Protein AF-A0A1I0HQZ5-F1 (afdb_monomer_lite)

Structure (mmCIF, N/CA/C/O backbone):
data_AF-A0A1I0HQZ5-F1
#
_entry.id   AF-A0A1I0HQZ5-F1
#
loop_
_atom_site.group_PDB
_atom_site.id
_atom_site.type_symbol
_atom_site.label_atom_id
_atom_site.label_alt_id
_atom_site.label_comp_id
_atom_site.label_asym_id
_atom_site.label_entity_id
_atom_site.label_seq_id
_atom_site.pdbx_PDB_ins_code
_atom_site.Cartn_x
_atom_site.Cartn_y
_atom_site.Cartn_z
_atom_site.occupancy
_atom_site.B_iso_or_equiv
_atom_site.auth_seq_id
_atom_site.auth_comp_id
_atom_site.auth_asym_id
_atom_site.auth_atom_id
_atom_site.pdbx_PDB_model_num
ATOM 1 N N . MET A 1 1 ? 6.829 -4.123 29.561 1.00 48.47 1 MET A N 1
ATOM 2 C CA . MET A 1 1 ? 6.279 -2.912 28.920 1.00 48.47 1 MET A CA 1
ATOM 3 C C . MET A 1 1 ? 6.295 -3.176 27.435 1.00 48.47 1 MET A C 1
ATOM 5 O O . MET A 1 1 ? 7.374 -3.398 26.905 1.00 48.47 1 MET A O 1
ATOM 9 N N . THR A 1 2 ? 5.126 -3.253 26.810 1.00 68.25 2 THR A N 1
ATOM 10 C CA . THR A 1 2 ? 5.011 -3.362 25.352 1.00 68.25 2 THR A CA 1
ATOM 11 C C . THR A 1 2 ? 5.464 -2.028 24.756 1.00 68.25 2 THR A C 1
ATOM 13 O O . THR A 1 2 ? 5.006 -0.980 25.211 1.00 68.25 2 THR A O 1
ATOM 16 N N . GLN A 1 3 ? 6.426 -2.053 23.832 1.00 83.94 3 GLN A N 1
ATOM 17 C CA . GLN A 1 3 ? 6.878 -0.864 23.100 1.00 83.94 3 GLN A CA 1
ATOM 18 C C . GLN A 1 3 ? 5.675 -0.235 22.383 1.00 83.94 3 GLN A C 1
ATOM 20 O O . GLN A 1 3 ? 4.837 -0.965 21.850 1.00 83.94 3 GLN A O 1
ATOM 25 N N . LYS A 1 4 ? 5.560 1.099 22.376 1.00 90.94 4 LYS A N 1
ATOM 26 C CA . LYS A 1 4 ? 4.514 1.764 21.590 1.00 90.94 4 LYS A CA 1
ATOM 27 C C . LYS A 1 4 ? 4.828 1.639 20.103 1.00 90.94 4 LYS A C 1
ATOM 29 O O . LYS A 1 4 ? 5.992 1.699 19.712 1.00 90.94 4 LYS A O 1
ATOM 34 N N . PHE A 1 5 ? 3.788 1.546 19.280 1.00 91.81 5 PHE A N 1
ATOM 35 C CA . PHE A 1 5 ? 3.945 1.470 17.828 1.00 91.81 5 PHE A CA 1
ATOM 36 C C . PHE A 1 5 ? 4.746 2.655 17.260 1.00 91.81 5 PHE A C 1
ATOM 38 O O . PHE A 1 5 ? 5.639 2.461 16.443 1.00 91.81 5 PHE A O 1
ATOM 45 N N . GLU A 1 6 ? 4.494 3.869 17.762 1.00 92.44 6 GLU A N 1
ATOM 46 C CA . GLU A 1 6 ? 5.211 5.104 17.400 1.00 92.44 6 GLU A CA 1
ATOM 47 C C . GLU A 1 6 ? 6.725 4.994 17.617 1.00 92.44 6 GLU A C 1
ATOM 49 O O . GLU A 1 6 ? 7.517 5.352 16.740 1.00 92.44 6 GLU A O 1
ATOM 54 N N . ASP A 1 7 ? 7.127 4.452 18.768 1.00 92.06 7 ASP A N 1
ATOM 55 C CA . ASP A 1 7 ? 8.534 4.261 19.109 1.00 92.06 7 ASP A CA 1
ATOM 56 C C . ASP A 1 7 ? 9.169 3.220 18.178 1.00 92.06 7 ASP A C 1
ATOM 58 O O . ASP A 1 7 ? 10.286 3.414 17.699 1.00 92.06 7 ASP A O 1
ATOM 62 N N . PHE A 1 8 ? 8.436 2.145 17.872 1.00 91.88 8 PHE A N 1
ATOM 63 C CA . PHE A 1 8 ? 8.887 1.082 16.977 1.00 91.88 8 PHE A CA 1
ATOM 64 C C . PHE A 1 8 ? 9.126 1.587 15.548 1.00 91.88 8 PHE A C 1
ATOM 66 O O . PHE A 1 8 ? 10.203 1.377 14.984 1.00 91.88 8 PHE A O 1
ATOM 73 N N . ILE A 1 9 ? 8.162 2.296 14.952 1.00 92.06 9 ILE A N 1
ATOM 74 C CA . ILE A 1 9 ? 8.313 2.803 13.578 1.00 92.06 9 ILE A CA 1
ATOM 75 C C . ILE A 1 9 ? 9.398 3.881 13.477 1.00 92.06 9 ILE A C 1
ATOM 77 O O . ILE A 1 9 ? 10.102 3.953 12.465 1.00 92.06 9 ILE A O 1
ATOM 81 N N . THR A 1 10 ? 9.579 4.674 14.539 1.00 91.88 10 THR A N 1
ATOM 82 C CA . THR A 1 10 ? 10.632 5.692 14.622 1.00 91.88 10 THR A CA 1
ATOM 83 C C . THR A 1 10 ? 12.006 5.033 14.701 1.00 91.88 10 THR A C 1
ATOM 85 O O . THR A 1 10 ? 12.897 5.375 13.927 1.00 91.88 10 THR A O 1
ATOM 88 N N . GLU A 1 11 ? 12.175 4.025 15.561 1.00 92.19 11 GLU A N 1
ATOM 89 C CA . GLU A 1 11 ? 13.416 3.247 15.673 1.00 92.19 11 GLU A CA 1
ATOM 90 C C . GLU A 1 11 ? 13.788 2.581 14.342 1.00 92.19 11 GLU A C 1
ATOM 92 O O . GLU A 1 11 ? 14.952 2.556 13.931 1.00 92.19 11 GLU A O 1
ATOM 97 N N . LYS A 1 12 ? 12.787 2.062 13.627 1.00 88.62 12 LYS A N 1
ATOM 98 C CA . LYS A 1 12 ? 12.980 1.415 12.329 1.00 88.62 12 LYS A CA 1
ATOM 99 C C . LYS A 1 12 ? 13.105 2.401 11.167 1.00 88.62 12 LYS A C 1
ATOM 101 O O . LYS A 1 12 ? 13.364 1.927 10.062 1.00 88.62 12 LYS A O 1
ATOM 106 N N . ASN A 1 13 ? 13.012 3.720 11.370 1.00 89.44 13 ASN A N 1
ATOM 107 C CA . ASN A 1 13 ? 13.026 4.735 10.303 1.00 89.44 13 ASN A CA 1
ATOM 108 C C . ASN A 1 13 ? 12.067 4.376 9.153 1.00 89.44 13 ASN A C 1
ATOM 110 O O . ASN A 1 13 ? 12.490 4.249 8.003 1.00 89.44 13 ASN A O 1
ATOM 114 N N . VAL A 1 14 ? 10.805 4.104 9.484 1.00 88.12 14 VAL A N 1
ATOM 115 C CA . VAL A 1 14 ? 9.768 3.717 8.516 1.00 88.12 14 VAL A CA 1
ATOM 116 C C . VAL A 1 14 ? 9.181 4.979 7.878 1.00 88.12 14 VAL A C 1
ATOM 118 O O . VAL A 1 14 ? 8.755 5.890 8.586 1.00 88.12 14 VAL A O 1
ATOM 121 N N . SER A 1 15 ? 9.164 5.054 6.547 1.00 87.81 15 SER A N 1
ATOM 122 C CA . SER A 1 15 ? 8.506 6.141 5.808 1.00 87.81 15 SER A CA 1
ATOM 123 C C . SER A 1 15 ? 7.004 5.879 5.611 1.00 87.81 15 SER A C 1
ATOM 125 O O . SER A 1 15 ? 6.539 4.754 5.777 1.00 87.81 15 SER A O 1
ATOM 127 N N . GLY A 1 16 ? 6.232 6.897 5.205 1.00 83.12 16 GLY A N 1
ATOM 128 C CA . GLY A 1 16 ? 4.810 6.722 4.857 1.00 83.12 16 GLY A CA 1
ATOM 129 C C . GLY A 1 16 ? 4.592 5.664 3.767 1.00 83.12 16 GLY A C 1
ATOM 130 O O . GLY A 1 16 ? 3.747 4.781 3.899 1.00 83.12 16 GLY A O 1
ATOM 131 N N . HIS A 1 17 ? 5.478 5.642 2.766 1.00 84.81 17 HIS A N 1
ATOM 132 C CA . HIS A 1 17 ? 5.481 4.611 1.732 1.00 84.81 17 HIS A CA 1
ATOM 133 C C . HIS A 1 17 ? 5.679 3.198 2.303 1.00 84.81 17 HIS A C 1
ATOM 135 O O . HIS A 1 17 ? 4.959 2.270 1.926 1.00 84.81 17 HIS A O 1
ATOM 141 N N . ASP A 1 18 ? 6.624 3.039 3.233 1.00 89.69 18 ASP A N 1
ATOM 142 C CA . ASP A 1 18 ? 6.881 1.753 3.885 1.00 89.69 18 ASP A CA 1
ATOM 143 C C . ASP A 1 18 ? 5.675 1.310 4.726 1.00 89.69 18 ASP A C 1
ATOM 145 O O . ASP A 1 18 ? 5.350 0.125 4.736 1.00 89.69 18 ASP A O 1
ATOM 149 N N . LEU A 1 19 ? 4.971 2.245 5.381 1.00 91.06 19 LEU A N 1
ATOM 150 C CA . LEU A 1 19 ? 3.735 1.959 6.120 1.00 91.06 19 LEU A CA 1
ATOM 151 C C . LEU A 1 19 ? 2.621 1.471 5.194 1.00 91.06 19 LEU A C 1
ATOM 153 O O . LEU A 1 19 ? 1.984 0.463 5.493 1.00 91.06 19 LEU A O 1
ATOM 157 N N . ALA A 1 20 ? 2.404 2.139 4.060 1.00 89.88 20 ALA A N 1
ATOM 158 C CA . ALA A 1 20 ? 1.404 1.716 3.082 1.00 89.88 20 ALA A CA 1
ATOM 159 C C . ALA A 1 20 ? 1.716 0.326 2.511 1.00 89.88 20 ALA A C 1
ATOM 161 O O . ALA A 1 20 ? 0.820 -0.501 2.327 1.00 89.88 20 ALA A O 1
ATOM 162 N N . GLN A 1 21 ? 2.993 0.034 2.261 1.00 89.25 21 GLN A N 1
ATOM 163 C CA . GLN A 1 21 ? 3.408 -1.281 1.786 1.00 89.25 21 GLN A CA 1
ATOM 164 C C . GLN A 1 21 ? 3.296 -2.355 2.878 1.00 89.25 21 GLN A C 1
ATOM 166 O O . GLN A 1 21 ? 2.821 -3.456 2.601 1.00 89.25 21 GLN A O 1
ATOM 171 N N . ALA A 1 22 ? 3.664 -2.036 4.119 1.00 92.38 22 ALA A N 1
ATOM 172 C CA . ALA A 1 22 ? 3.505 -2.931 5.262 1.00 92.38 22 ALA A CA 1
ATOM 173 C C . ALA A 1 22 ? 2.028 -3.251 5.521 1.00 92.38 22 ALA A C 1
ATOM 175 O O . ALA A 1 22 ? 1.686 -4.413 5.712 1.00 92.38 22 ALA A O 1
ATOM 176 N N . ALA A 1 23 ? 1.139 -2.257 5.441 1.00 92.31 23 ALA A N 1
ATOM 177 C CA . ALA A 1 23 ? -0.304 -2.451 5.564 1.00 92.31 23 ALA A CA 1
ATOM 178 C C . ALA A 1 23 ? -0.842 -3.432 4.512 1.00 92.31 23 ALA A C 1
ATOM 180 O O . ALA A 1 23 ? -1.661 -4.292 4.831 1.00 92.31 23 ALA A O 1
ATOM 181 N N . ARG A 1 24 ? -0.344 -3.366 3.271 1.00 88.56 24 ARG A N 1
ATOM 182 C CA . ARG A 1 24 ? -0.704 -4.334 2.222 1.00 88.56 24 ARG A CA 1
ATOM 183 C C . ARG A 1 24 ? -0.239 -5.744 2.553 1.00 88.56 24 ARG A C 1
ATOM 185 O O . ARG A 1 24 ? -1.034 -6.666 2.428 1.00 88.56 24 ARG A O 1
ATOM 192 N N . TYR A 1 25 ? 1.014 -5.910 2.978 1.00 90.38 25 TYR A N 1
ATOM 193 C CA . TYR A 1 25 ? 1.536 -7.225 3.363 1.00 90.38 25 TYR A CA 1
ATOM 194 C C . TYR A 1 25 ? 0.774 -7.814 4.548 1.00 90.38 25 TYR A C 1
ATOM 196 O O . TYR A 1 25 ? 0.371 -8.974 4.506 1.00 90.38 25 TYR A O 1
ATOM 204 N N . TYR A 1 26 ? 0.499 -6.983 5.549 1.00 92.62 26 TYR A N 1
ATOM 205 C CA . TYR A 1 26 ? -0.304 -7.348 6.703 1.00 92.62 26 TYR A CA 1
ATOM 206 C C . TYR A 1 26 ? -1.700 -7.839 6.298 1.00 92.62 26 TYR A C 1
ATOM 208 O O . TYR A 1 26 ? -2.122 -8.921 6.700 1.00 92.62 26 TYR A O 1
ATOM 216 N N . LEU A 1 27 ? -2.404 -7.079 5.452 1.00 89.44 27 LEU A N 1
ATOM 217 C CA . LEU A 1 27 ? -3.731 -7.465 4.971 1.00 89.44 27 LEU A CA 1
ATOM 218 C C . LEU A 1 27 ? -3.693 -8.720 4.095 1.00 89.44 27 LEU A C 1
ATOM 220 O O . LEU A 1 27 ? -4.576 -9.558 4.237 1.00 89.44 27 LEU A O 1
ATOM 224 N N . SER A 1 28 ? -2.686 -8.887 3.231 1.00 85.62 28 SER A N 1
ATOM 225 C CA . SER A 1 28 ? -2.565 -10.103 2.411 1.00 85.62 28 SER A CA 1
ATOM 226 C C . SER A 1 28 ? -2.357 -11.354 3.262 1.00 85.62 28 SER A C 1
ATOM 228 O O . SER A 1 28 ? -2.966 -12.382 3.001 1.00 85.62 28 SER A O 1
ATOM 230 N N . GLU A 1 29 ? -1.562 -11.258 4.332 1.00 85.50 29 GLU A N 1
ATOM 231 C CA . GLU A 1 29 ? -1.342 -12.384 5.243 1.00 85.50 29 GLU A CA 1
ATOM 232 C C . GLU A 1 29 ? -2.591 -12.697 6.081 1.00 85.50 29 GLU A C 1
ATOM 234 O O . GLU A 1 29 ? -2.819 -13.844 6.459 1.00 85.50 29 GLU A O 1
ATOM 239 N N . ARG A 1 30 ? -3.411 -11.680 6.372 1.00 86.06 30 ARG A N 1
ATOM 240 C CA . ARG A 1 30 ? -4.603 -11.818 7.215 1.00 86.06 30 ARG A CA 1
ATOM 241 C C . ARG A 1 30 ? -5.849 -12.274 6.457 1.00 86.06 30 ARG A C 1
ATOM 243 O O . ARG A 1 30 ? -6.713 -12.892 7.075 1.00 86.06 30 ARG A O 1
ATOM 250 N N . CYS A 1 31 ? -5.991 -11.920 5.182 1.00 81.25 31 CYS A N 1
ATOM 251 C CA . CYS A 1 31 ? -7.290 -11.977 4.512 1.00 81.25 31 CYS A CA 1
ATOM 252 C C . CYS A 1 31 ? -7.524 -13.181 3.586 1.00 81.25 31 CYS A C 1
ATOM 254 O O . CYS A 1 31 ? -8.631 -13.267 3.083 1.00 81.25 31 CYS A O 1
ATOM 256 N N . ASP A 1 32 ? -6.592 -14.118 3.385 1.00 78.44 32 ASP A N 1
ATOM 257 C CA . ASP A 1 32 ? -6.739 -15.232 2.415 1.00 78.44 32 ASP A CA 1
ATOM 258 C C . ASP A 1 32 ? -6.988 -14.766 0.954 1.00 78.44 32 ASP A C 1
ATOM 260 O O . ASP A 1 32 ? -7.643 -15.448 0.168 1.00 78.44 32 ASP A O 1
ATOM 264 N N . ASP A 1 33 ? -6.446 -13.602 0.574 1.00 78.00 33 ASP A N 1
ATOM 265 C CA . ASP A 1 33 ? -6.473 -13.040 -0.793 1.00 78.00 33 ASP A CA 1
ATOM 266 C C . ASP A 1 33 ? -7.865 -12.920 -1.471 1.00 78.00 33 ASP A C 1
ATOM 268 O O . ASP A 1 33 ? -8.068 -13.398 -2.594 1.00 78.00 33 ASP A O 1
ATOM 272 N N . PRO A 1 34 ? -8.837 -12.220 -0.855 1.00 81.94 34 PRO A N 1
ATOM 273 C CA . PRO A 1 34 ? -10.134 -11.956 -1.458 1.00 81.94 34 PRO A CA 1
ATOM 274 C C . PRO A 1 34 ? -9.980 -11.059 -2.684 1.00 81.94 34 PRO A C 1
ATOM 276 O O . PRO A 1 34 ? -9.131 -10.164 -2.756 1.00 81.94 34 PRO A O 1
ATOM 279 N N . THR A 1 35 ? -10.870 -11.248 -3.649 1.00 86.00 35 THR A N 1
ATOM 280 C CA . THR A 1 35 ? -10.970 -10.354 -4.797 1.00 86.00 35 THR A CA 1
ATOM 281 C C . THR A 1 35 ? -11.392 -8.951 -4.358 1.00 86.00 35 THR A C 1
ATOM 283 O O . THR A 1 35 ? -12.033 -8.743 -3.327 1.00 86.00 35 THR A O 1
ATOM 286 N N . THR A 1 36 ? -11.089 -7.944 -5.180 1.00 83.12 36 THR A N 1
ATOM 287 C CA . THR A 1 36 ? -11.468 -6.550 -4.894 1.00 83.12 36 THR A CA 1
ATOM 288 C C . THR A 1 36 ? -12.978 -6.375 -4.701 1.00 83.12 36 THR A C 1
ATOM 290 O O . THR A 1 36 ? -13.399 -5.542 -3.900 1.00 83.12 36 THR A O 1
ATOM 293 N N . THR A 1 37 ? -13.791 -7.160 -5.414 1.00 87.94 37 THR A N 1
ATOM 294 C CA . THR A 1 37 ? -15.251 -7.153 -5.273 1.00 87.94 37 THR A CA 1
ATOM 295 C C . THR A 1 37 ? -15.669 -7.693 -3.908 1.00 87.94 37 THR A C 1
ATOM 297 O O . THR A 1 37 ? -16.420 -7.024 -3.207 1.00 87.94 37 THR A O 1
ATOM 300 N N . GLU A 1 3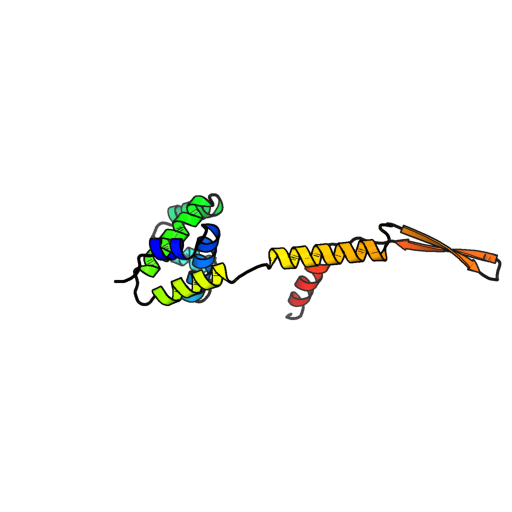8 ? -15.116 -8.832 -3.488 1.00 89.12 38 GLU A N 1
ATOM 301 C CA . GLU A 1 38 ? -15.412 -9.445 -2.184 1.00 89.12 38 GLU A CA 1
ATOM 302 C C . GLU A 1 38 ? -14.980 -8.544 -1.021 1.00 89.12 38 GLU A C 1
ATOM 304 O O . GLU A 1 38 ? -15.741 -8.341 -0.077 1.00 89.12 38 GLU A O 1
ATOM 309 N N . MET A 1 39 ? -13.798 -7.922 -1.109 1.00 87.38 39 MET A N 1
ATOM 310 C CA . MET A 1 39 ? -13.344 -6.953 -0.102 1.00 87.38 39 MET A CA 1
ATOM 311 C C . MET A 1 39 ? -14.298 -5.763 0.016 1.00 87.38 39 MET A C 1
ATOM 313 O O . MET A 1 39 ? -14.593 -5.295 1.116 1.00 87.38 39 MET A O 1
ATOM 317 N N . ARG A 1 40 ? -14.778 -5.256 -1.121 1.00 90.06 40 ARG A N 1
ATOM 318 C CA . ARG A 1 40 ? -15.688 -4.111 -1.162 1.00 90.06 40 ARG A CA 1
ATOM 319 C C . ARG A 1 40 ? -17.063 -4.468 -0.600 1.00 90.06 40 ARG A C 1
ATOM 321 O O . ARG A 1 40 ? -17.599 -3.699 0.192 1.00 90.06 40 ARG A O 1
ATOM 328 N N . GLU A 1 41 ? -17.600 -5.635 -0.943 1.00 91.88 41 GLU A N 1
ATOM 329 C CA . GLU A 1 41 ? -18.854 -6.141 -0.372 1.00 91.88 41 GLU A CA 1
ATOM 330 C C . GLU A 1 41 ? -18.750 -6.361 1.141 1.00 91.88 41 GLU A C 1
ATOM 332 O O . GLU A 1 41 ? -19.665 -5.993 1.884 1.00 91.88 41 GLU A O 1
ATOM 337 N N . ALA A 1 42 ? -17.617 -6.881 1.621 1.00 89.56 42 ALA A N 1
ATOM 338 C CA . ALA A 1 42 ? -17.356 -7.019 3.049 1.00 89.56 42 ALA A CA 1
ATOM 339 C C . ALA A 1 42 ? -17.341 -5.654 3.758 1.00 89.56 42 ALA A C 1
ATOM 341 O O . ALA A 1 42 ? -17.947 -5.509 4.818 1.00 89.56 42 ALA A O 1
ATOM 342 N N . LEU A 1 43 ? -16.726 -4.630 3.155 1.00 90.56 43 LEU A N 1
ATOM 343 C CA . LEU A 1 43 ? -16.729 -3.264 3.693 1.00 90.56 43 LEU A CA 1
ATOM 344 C C . LEU A 1 43 ? -18.131 -2.646 3.707 1.00 90.56 43 LEU A C 1
ATOM 346 O O . LEU A 1 43 ? -18.512 -2.026 4.700 1.00 90.56 43 LEU A O 1
ATOM 350 N N . TYR A 1 44 ? -18.918 -2.826 2.646 1.00 94.12 44 TYR A N 1
ATOM 351 C CA . TYR A 1 44 ? -20.309 -2.367 2.614 1.00 94.12 44 TYR A CA 1
ATOM 352 C C . TYR A 1 44 ? -21.149 -3.035 3.698 1.00 94.12 44 TYR A C 1
ATOM 354 O O . TYR A 1 44 ? -21.922 -2.361 4.373 1.00 94.12 44 TYR A O 1
ATOM 362 N N . THR A 1 45 ? -20.965 -4.339 3.892 1.00 93.31 45 THR A N 1
ATOM 363 C CA . THR A 1 45 ? -21.678 -5.105 4.919 1.00 93.31 45 THR A CA 1
ATOM 364 C C . THR A 1 45 ? -21.265 -4.666 6.322 1.00 93.31 45 THR A C 1
ATOM 366 O O . THR A 1 45 ? -22.119 -4.477 7.177 1.00 93.31 45 THR A O 1
ATOM 369 N N . ALA A 1 46 ? -19.969 -4.451 6.561 1.00 91.06 46 ALA A N 1
ATOM 370 C CA . ALA A 1 46 ? -19.452 -4.062 7.872 1.00 91.06 46 ALA A CA 1
ATOM 371 C C . ALA A 1 46 ? -19.816 -2.624 8.276 1.00 91.06 46 ALA A C 1
ATOM 373 O O . ALA A 1 46 ? -19.927 -2.327 9.463 1.00 91.06 46 ALA A O 1
ATOM 374 N N . THR A 1 47 ? -19.963 -1.721 7.304 1.00 91.31 47 THR A N 1
ATOM 375 C CA . THR A 1 47 ? -20.244 -0.296 7.556 1.00 91.31 47 THR A CA 1
ATOM 376 C C . THR A 1 47 ? -21.712 0.078 7.389 1.00 91.31 47 THR A C 1
ATOM 378 O O . THR A 1 47 ? -22.100 1.173 7.791 1.00 91.31 47 THR A O 1
ATOM 381 N N . GLU A 1 48 ? -22.503 -0.786 6.745 1.00 93.50 48 GLU A N 1
ATOM 382 C CA . GLU A 1 48 ? -23.885 -0.531 6.315 1.00 93.50 48 GLU A CA 1
ATOM 383 C C . GLU A 1 48 ? -24.044 0.778 5.509 1.00 93.50 48 GLU A C 1
ATOM 385 O O . GLU A 1 48 ? -25.136 1.338 5.401 1.00 93.50 48 GLU A O 1
ATOM 390 N N . ASN A 1 49 ? -22.953 1.289 4.924 1.00 93.00 49 ASN A N 1
ATOM 391 C CA . ASN A 1 49 ? -22.927 2.586 4.251 1.00 93.00 49 ASN A CA 1
ATOM 392 C C . ASN A 1 49 ? -22.051 2.562 2.985 1.00 93.00 49 ASN A C 1
ATOM 394 O O . ASN A 1 49 ? -20.906 3.029 2.999 1.00 93.00 49 ASN A O 1
ATOM 398 N N . PRO A 1 50 ? -22.594 2.064 1.859 1.00 91.56 50 PRO A N 1
ATOM 399 C CA . PRO A 1 50 ? -21.843 1.928 0.613 1.00 91.56 50 PRO A CA 1
ATOM 400 C C . PRO A 1 50 ? -21.281 3.250 0.081 1.00 91.56 50 PRO A C 1
ATOM 402 O O . PRO A 1 50 ? -20.132 3.312 -0.351 1.00 91.56 50 PRO A O 1
ATOM 405 N N . THR A 1 51 ? -22.052 4.336 0.187 1.00 94.06 51 THR A N 1
ATOM 406 C CA . THR A 1 51 ? -21.645 5.664 -0.291 1.00 94.06 51 THR A CA 1
ATOM 407 C C . THR A 1 51 ? -20.417 6.192 0.450 1.00 94.06 51 THR A C 1
ATOM 409 O O . THR A 1 51 ? -19.534 6.791 -0.163 1.00 94.06 51 THR A O 1
ATOM 412 N N . ALA A 1 52 ? -20.341 5.974 1.767 1.00 91.50 52 ALA A N 1
ATOM 413 C CA . ALA A 1 52 ? -19.186 6.386 2.560 1.00 91.50 52 ALA A CA 1
ATOM 414 C C . ALA A 1 52 ? -17.941 5.551 2.232 1.00 91.50 52 ALA A C 1
ATOM 416 O O . ALA A 1 52 ? -16.844 6.103 2.151 1.00 91.50 52 ALA A O 1
ATOM 417 N N . VAL A 1 53 ? -18.113 4.244 2.004 1.00 92.06 53 VAL A N 1
ATOM 418 C CA . VAL A 1 53 ? -17.018 3.354 1.592 1.00 92.06 53 VAL A CA 1
ATOM 419 C C . VAL A 1 53 ? -16.451 3.792 0.246 1.00 92.06 53 VAL A C 1
ATOM 421 O O . VAL A 1 53 ? -15.240 3.970 0.137 1.00 92.06 53 VAL A O 1
ATOM 424 N N . ASP A 1 54 ? -17.296 4.045 -0.752 1.00 93.44 54 ASP A N 1
ATOM 425 C CA . ASP A 1 54 ? -16.832 4.483 -2.072 1.00 93.44 54 ASP A CA 1
ATOM 426 C C . ASP A 1 54 ? -16.129 5.838 -2.016 1.00 93.44 54 ASP A C 1
ATOM 428 O O . ASP A 1 54 ? -15.055 5.993 -2.592 1.00 93.44 54 ASP A O 1
ATOM 432 N N . ALA A 1 55 ? -16.675 6.800 -1.265 1.00 92.75 55 ALA A N 1
ATOM 433 C CA . ALA A 1 55 ? -16.033 8.097 -1.063 1.00 92.75 55 ALA A CA 1
ATOM 434 C C . ALA A 1 55 ? -14.669 7.970 -0.360 1.00 92.75 55 ALA A C 1
ATOM 436 O O . ALA A 1 55 ? -13.719 8.667 -0.719 1.00 92.75 55 ALA A O 1
ATOM 437 N N . GLY A 1 56 ? -14.557 7.066 0.618 1.00 92.12 56 GLY A N 1
ATOM 438 C CA . GLY A 1 56 ? -13.301 6.766 1.303 1.00 92.12 56 GLY A CA 1
ATOM 439 C C . GLY A 1 56 ? -12.272 6.119 0.377 1.00 92.12 56 GLY A C 1
ATOM 440 O O . GLY A 1 56 ? -11.119 6.544 0.355 1.00 92.12 56 GLY A O 1
ATOM 441 N N . LEU A 1 57 ? -12.682 5.142 -0.435 1.00 90.94 57 LEU A N 1
ATOM 442 C CA . LEU A 1 57 ? -11.812 4.514 -1.435 1.00 90.94 57 LEU A CA 1
ATOM 443 C C . LEU A 1 57 ? -11.331 5.531 -2.479 1.00 90.94 57 LEU A C 1
ATOM 445 O O . LEU A 1 57 ? -10.148 5.543 -2.820 1.00 90.94 57 LEU A O 1
ATOM 449 N N . ASP A 1 58 ? -12.217 6.415 -2.940 1.00 93.25 58 ASP A N 1
ATOM 450 C CA . ASP A 1 58 ? -11.877 7.500 -3.863 1.00 93.25 58 ASP A CA 1
ATOM 451 C C . ASP A 1 58 ? -10.879 8.491 -3.247 1.00 93.25 58 ASP A C 1
ATOM 453 O O . ASP A 1 58 ? -9.964 8.953 -3.934 1.00 93.25 58 ASP A O 1
ATOM 457 N N . LEU A 1 59 ? -11.026 8.806 -1.956 1.00 92.25 59 LEU A N 1
ATOM 458 C CA . LEU A 1 59 ? -10.089 9.659 -1.228 1.00 92.25 59 LEU A CA 1
ATOM 459 C C . LEU A 1 59 ? -8.710 8.997 -1.128 1.00 92.25 59 LEU A C 1
ATOM 461 O O . LEU A 1 59 ? -7.717 9.608 -1.515 1.00 92.25 59 LEU A O 1
ATOM 465 N N . LEU A 1 60 ? -8.649 7.737 -0.689 1.00 90.00 60 LEU A N 1
ATOM 466 C CA . LEU A 1 60 ? -7.394 6.984 -0.559 1.00 90.00 60 LEU A CA 1
ATOM 467 C C . LEU A 1 60 ? -6.670 6.812 -1.902 1.00 90.00 60 LEU A C 1
ATOM 469 O O . LEU A 1 60 ? -5.444 6.754 -1.940 1.00 90.00 60 LEU A O 1
ATOM 473 N N . ALA A 1 61 ? -7.411 6.742 -3.010 1.00 88.56 61 ALA A N 1
ATOM 474 C CA . ALA A 1 61 ? -6.834 6.645 -4.347 1.00 88.56 61 ALA A CA 1
ATOM 475 C C . ALA A 1 61 ? -6.206 7.961 -4.839 1.00 88.56 61 ALA A C 1
ATOM 477 O O . ALA A 1 61 ? -5.311 7.932 -5.685 1.00 88.56 61 ALA A O 1
ATOM 478 N N . ARG A 1 62 ? -6.688 9.112 -4.355 1.00 92.00 62 ARG A N 1
ATOM 479 C CA . ARG A 1 62 ? -6.279 10.444 -4.837 1.00 92.00 62 ARG A CA 1
ATOM 480 C C . ARG A 1 62 ? -5.344 11.180 -3.883 1.00 92.00 62 ARG A C 1
ATOM 482 O O . ARG A 1 62 ? -4.617 12.058 -4.341 1.00 92.00 62 ARG A O 1
ATOM 489 N N . ASP A 1 63 ? -5.361 10.838 -2.598 1.00 92.19 63 ASP A N 1
ATOM 490 C CA . ASP A 1 63 ? -4.585 11.502 -1.555 1.00 92.19 63 ASP A CA 1
ATOM 491 C C . ASP A 1 63 ? -3.584 10.535 -0.889 1.00 92.19 63 ASP A C 1
ATOM 493 O O . ASP A 1 63 ? -3.968 9.715 -0.048 1.00 92.19 63 ASP A O 1
ATOM 497 N N . PRO A 1 64 ? -2.282 10.641 -1.223 1.00 87.00 64 PRO A N 1
ATOM 498 C CA . PRO A 1 64 ? -1.234 9.842 -0.594 1.00 87.00 64 PRO A CA 1
ATOM 499 C C . PRO A 1 64 ? -1.146 10.030 0.925 1.00 87.00 64 PRO A C 1
ATOM 501 O O . PRO A 1 64 ? -0.836 9.081 1.637 1.00 87.00 64 PRO A O 1
ATOM 504 N N . VAL A 1 65 ? -1.450 11.226 1.442 1.00 89.81 65 VAL A N 1
ATOM 505 C CA . VAL A 1 65 ? -1.389 11.496 2.886 1.00 89.81 65 VAL A CA 1
ATOM 506 C C . VAL A 1 65 ? -2.515 10.762 3.607 1.00 89.81 65 VAL A C 1
ATOM 508 O O . VAL A 1 65 ? -2.293 10.187 4.673 1.00 89.81 65 VAL A O 1
ATOM 511 N N . ALA A 1 66 ? -3.710 10.727 3.011 1.00 90.38 66 ALA A N 1
ATOM 512 C CA . ALA A 1 66 ? -4.825 9.948 3.541 1.00 90.38 66 ALA A CA 1
ATOM 513 C C . ALA A 1 66 ? -4.493 8.447 3.578 1.00 90.38 66 ALA A C 1
ATOM 515 O O . ALA A 1 66 ? -4.818 7.767 4.553 1.00 90.38 66 ALA A O 1
ATOM 516 N N . LEU A 1 67 ? -3.806 7.936 2.550 1.00 90.75 67 LEU A N 1
ATOM 517 C CA . LEU A 1 67 ? -3.351 6.546 2.509 1.00 90.75 67 LEU A CA 1
ATOM 518 C C . LEU A 1 67 ? -2.338 6.233 3.616 1.00 90.75 67 LEU A C 1
ATOM 520 O O . LEU A 1 67 ? -2.475 5.211 4.292 1.00 90.75 67 LEU A O 1
ATOM 524 N N . ASP A 1 68 ? -1.358 7.108 3.831 1.00 90.00 68 ASP A N 1
ATOM 525 C CA . ASP A 1 68 ? -0.351 6.940 4.883 1.00 90.00 68 ASP A CA 1
ATOM 526 C C . ASP A 1 68 ? -1.002 6.932 6.275 1.00 90.00 68 ASP A C 1
ATOM 528 O O . ASP A 1 68 ? -0.710 6.063 7.099 1.00 90.00 68 ASP A O 1
ATOM 532 N N . GLN A 1 69 ? -1.943 7.847 6.524 1.00 91.00 69 GLN A N 1
ATOM 533 C CA . GLN A 1 69 ? -2.685 7.918 7.786 1.00 91.00 69 GLN A CA 1
ATOM 534 C C . GLN A 1 69 ? -3.561 6.684 8.021 1.00 91.00 69 GLN A C 1
ATOM 536 O O . GLN A 1 69 ? -3.573 6.145 9.128 1.00 91.00 69 GLN A O 1
ATOM 541 N N . ALA A 1 70 ? -4.266 6.208 6.992 1.00 92.38 70 ALA A N 1
ATOM 542 C CA . ALA A 1 70 ? -5.070 4.992 7.086 1.00 92.38 70 ALA A CA 1
ATOM 543 C C . ALA A 1 70 ? -4.197 3.758 7.359 1.00 92.38 70 ALA A C 1
ATOM 545 O O . ALA A 1 70 ? -4.543 2.919 8.190 1.00 92.38 70 ALA A O 1
ATOM 546 N N . SER A 1 71 ? -3.036 3.680 6.706 1.00 93.69 71 SER A N 1
ATOM 547 C CA . SER A 1 71 ? -2.069 2.593 6.891 1.00 93.69 71 SER A CA 1
ATOM 548 C C . SER A 1 71 ? -1.477 2.603 8.299 1.00 93.69 71 SER A C 1
ATOM 550 O O . SER A 1 71 ? -1.399 1.558 8.943 1.00 93.69 71 SER A O 1
ATOM 552 N N . TYR A 1 72 ? -1.126 3.787 8.810 1.00 94.44 72 TYR A N 1
ATOM 553 C CA . TYR A 1 72 ? -0.691 3.963 10.193 1.00 94.44 72 TYR A CA 1
ATOM 554 C C . TYR A 1 72 ? -1.774 3.520 11.180 1.00 94.44 72 TYR A C 1
ATOM 556 O O . TYR A 1 72 ? -1.493 2.722 12.069 1.00 94.44 72 TYR A O 1
ATOM 564 N N . ALA A 1 73 ? -3.011 3.995 11.010 1.00 94.75 73 ALA A N 1
ATOM 565 C CA . ALA A 1 73 ? -4.114 3.674 11.912 1.00 94.75 73 ALA A CA 1
ATOM 566 C C . ALA A 1 73 ? -4.402 2.165 11.959 1.00 94.75 73 ALA A C 1
ATOM 568 O O . ALA A 1 73 ? -4.600 1.611 13.040 1.00 94.75 73 ALA A O 1
ATOM 569 N N . LEU A 1 74 ? -4.371 1.494 10.803 1.00 94.81 74 LEU A N 1
ATOM 570 C CA . LEU A 1 74 ? -4.540 0.045 10.706 1.00 94.81 74 LEU A CA 1
ATOM 571 C C . LEU A 1 74 ? -3.443 -0.711 11.463 1.00 94.81 74 LEU A C 1
ATOM 573 O O . LEU A 1 74 ? -3.742 -1.595 12.263 1.00 94.81 74 LEU A O 1
ATOM 577 N N . LEU A 1 75 ? -2.177 -0.375 11.207 1.00 95.38 75 LEU A N 1
ATOM 578 C CA . LEU A 1 75 ? -1.044 -1.072 11.816 1.00 95.38 75 LEU A CA 1
ATOM 579 C C . LEU A 1 75 ? -0.921 -0.771 13.313 1.00 95.38 75 LEU A C 1
ATOM 581 O O . LEU A 1 75 ? -0.576 -1.669 14.071 1.00 95.38 75 LEU A O 1
ATOM 585 N N . ALA A 1 76 ? -1.258 0.444 13.750 1.00 95.12 76 ALA A N 1
ATOM 586 C CA . ALA A 1 76 ? -1.320 0.799 15.165 1.00 95.12 76 ALA A CA 1
ATOM 587 C C . ALA A 1 76 ? -2.402 -0.011 15.895 1.00 95.12 76 ALA A C 1
ATOM 589 O O . ALA A 1 76 ? -2.136 -0.597 16.940 1.00 95.12 76 ALA A O 1
ATOM 590 N N . TRP A 1 77 ? -3.597 -0.124 15.304 1.00 94.69 77 TRP A N 1
ATOM 591 C CA . TRP A 1 77 ? -4.668 -0.964 15.846 1.00 94.69 77 TRP A CA 1
ATOM 592 C C . TRP A 1 77 ? -4.273 -2.448 15.918 1.00 94.69 77 TRP A C 1
ATOM 594 O O . TRP A 1 77 ? -4.605 -3.134 16.886 1.00 94.69 77 TRP A O 1
ATOM 604 N N . ALA A 1 78 ? -3.552 -2.951 14.913 1.00 94.06 78 ALA A N 1
ATOM 605 C CA . ALA A 1 78 ? -3.020 -4.312 14.923 1.00 94.06 78 ALA A CA 1
ATOM 606 C C . ALA A 1 78 ? -1.892 -4.487 15.957 1.00 94.06 78 ALA A C 1
ATOM 608 O O . ALA A 1 78 ? -1.799 -5.530 16.590 1.00 94.06 78 ALA A O 1
ATOM 609 N N . TRP A 1 79 ? -1.063 -3.468 16.185 1.00 94.62 79 TRP A N 1
ATOM 610 C CA . TRP A 1 79 ? -0.004 -3.496 17.198 1.00 94.62 79 TRP A CA 1
ATOM 611 C C . TRP A 1 79 ? -0.548 -3.582 18.628 1.00 94.62 79 TRP A C 1
ATOM 613 O O . TRP A 1 79 ? 0.065 -4.200 19.498 1.00 94.62 79 TRP A O 1
ATOM 623 N N . ASP A 1 80 ? -1.720 -2.998 18.871 1.00 94.12 80 ASP A N 1
ATOM 624 C CA . ASP A 1 80 ? -2.399 -3.082 20.166 1.00 94.12 80 ASP A CA 1
ATOM 625 C C . ASP A 1 80 ? -2.997 -4.479 20.444 1.00 94.12 80 ASP A C 1
ATOM 627 O O . ASP A 1 80 ? -3.401 -4.765 21.575 1.00 94.12 80 ASP A O 1
ATOM 631 N N . GLN A 1 81 ? -3.026 -5.374 19.448 1.00 93.75 81 GLN A N 1
ATOM 632 C CA . GLN A 1 81 ? -3.454 -6.770 19.578 1.00 93.75 81 GLN A CA 1
ATOM 633 C C . GLN A 1 81 ? -2.242 -7.693 19.797 1.00 93.75 81 GLN A C 1
ATOM 635 O O . GLN A 1 81 ? -1.425 -7.856 18.888 1.00 93.75 81 GLN A O 1
ATOM 640 N N . PRO A 1 82 ? -2.098 -8.336 20.976 1.00 89.94 82 PRO A N 1
ATOM 641 C CA . PRO A 1 82 ? -0.900 -9.112 21.319 1.00 89.94 82 PRO A CA 1
ATOM 642 C C . PRO A 1 82 ? -0.560 -10.257 20.353 1.00 89.94 82 PRO A C 1
ATOM 644 O O . PRO A 1 82 ? 0.609 -10.600 20.194 1.00 89.94 82 PRO A O 1
ATOM 647 N N . ASP A 1 83 ? -1.570 -10.860 19.734 1.00 92.81 83 ASP A N 1
ATOM 648 C CA . ASP A 1 83 ? -1.468 -11.947 18.759 1.00 92.81 83 ASP A CA 1
ATOM 649 C C . ASP A 1 83 ? -1.064 -11.473 17.355 1.00 92.81 83 ASP A C 1
ATOM 651 O O . ASP A 1 83 ? -0.550 -12.257 16.557 1.00 92.81 83 ASP A O 1
ATOM 655 N N . GLU A 1 84 ? -1.227 -10.184 17.069 1.00 92.81 84 GLU A N 1
ATO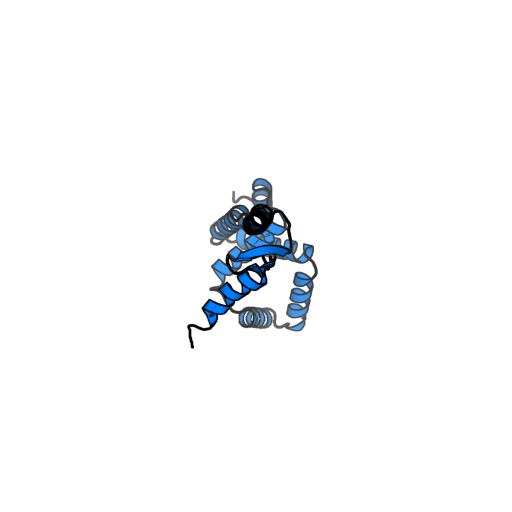M 656 C CA . GLU A 1 84 ? -0.952 -9.582 15.765 1.00 92.81 84 GLU A CA 1
ATOM 657 C C . GLU A 1 84 ? 0.412 -8.871 15.713 1.00 92.81 84 GLU A C 1
ATOM 659 O O . GLU A 1 84 ? 0.952 -8.676 14.623 1.00 92.81 84 GLU A O 1
ATOM 664 N N . VAL A 1 85 ? 1.029 -8.553 16.863 1.00 92.44 85 VAL A N 1
ATOM 665 C CA . VAL A 1 85 ? 2.330 -7.850 16.942 1.00 92.44 85 VAL A CA 1
ATOM 666 C C . VAL A 1 85 ? 3.387 -8.492 16.041 1.00 92.44 85 VAL A C 1
ATOM 668 O O . VAL A 1 85 ? 4.011 -7.805 15.236 1.00 92.44 85 VAL A O 1
ATOM 671 N N . SER A 1 86 ? 3.552 -9.818 16.108 1.00 92.62 86 SER A N 1
ATOM 672 C CA . SER A 1 86 ? 4.567 -10.524 15.311 1.00 92.62 86 SER A CA 1
ATOM 673 C C . SER A 1 86 ? 4.319 -10.411 13.800 1.00 92.62 86 SER A C 1
ATOM 675 O O . SER A 1 86 ? 5.274 -10.320 13.025 1.00 92.62 86 SER A O 1
ATOM 677 N N . ARG A 1 87 ? 3.052 -10.358 13.372 1.00 93.12 87 ARG A N 1
ATOM 678 C CA . ARG A 1 87 ? 2.684 -10.146 11.965 1.00 93.12 87 ARG A CA 1
ATOM 679 C C . ARG A 1 87 ? 2.988 -8.724 11.525 1.00 93.12 87 ARG A C 1
ATOM 681 O O . ARG A 1 87 ? 3.528 -8.530 10.441 1.00 93.12 87 ARG A O 1
ATOM 688 N N . VAL A 1 88 ? 2.708 -7.731 12.369 1.00 93.69 88 VAL A N 1
ATOM 689 C CA . VAL A 1 88 ? 3.045 -6.328 12.084 1.00 93.69 88 VAL A CA 1
ATOM 690 C C . VAL A 1 88 ? 4.562 -6.139 11.982 1.00 93.69 88 VAL A C 1
ATOM 692 O O . VAL A 1 88 ? 5.038 -5.510 11.036 1.00 93.69 88 VAL A O 1
ATOM 695 N N . GLU A 1 89 ? 5.339 -6.732 12.894 1.00 93.38 89 GLU A N 1
ATOM 696 C CA . GLU A 1 89 ? 6.807 -6.722 12.830 1.00 93.38 89 GLU A CA 1
ATOM 697 C C . GLU A 1 89 ? 7.324 -7.357 11.534 1.00 93.38 89 GLU A C 1
ATOM 699 O O . GLU A 1 89 ? 8.186 -6.780 10.864 1.00 93.38 89 GLU A O 1
ATOM 704 N N . SER A 1 90 ? 6.775 -8.517 11.159 1.00 91.94 90 SER A N 1
ATOM 705 C CA . SER A 1 90 ? 7.104 -9.218 9.913 1.00 91.94 90 SER A CA 1
ATOM 706 C C . SER A 1 90 ? 6.765 -8.372 8.684 1.00 91.94 90 SER A C 1
ATOM 708 O O . SER A 1 90 ? 7.610 -8.190 7.807 1.00 91.94 90 SER A O 1
ATOM 710 N N . ALA A 1 91 ? 5.572 -7.775 8.643 1.00 92.44 91 ALA A N 1
ATOM 711 C CA . ALA A 1 91 ? 5.111 -6.941 7.539 1.00 92.44 91 ALA A CA 1
ATOM 712 C C . ALA A 1 91 ? 5.975 -5.683 7.361 1.00 92.44 91 ALA A C 1
ATOM 714 O O . ALA A 1 91 ? 6.366 -5.361 6.237 1.00 92.44 91 ALA A O 1
ATOM 715 N N . ILE A 1 92 ? 6.337 -5.001 8.454 1.00 92.25 92 ILE A N 1
ATOM 716 C CA . ILE A 1 92 ? 7.245 -3.841 8.424 1.00 92.25 92 ILE A CA 1
ATOM 717 C C . ILE A 1 92 ? 8.658 -4.277 8.026 1.00 92.25 92 ILE A C 1
ATOM 719 O O . ILE A 1 92 ? 9.301 -3.624 7.201 1.00 92.25 92 ILE A O 1
ATOM 723 N N . GLY A 1 93 ? 9.134 -5.408 8.550 1.00 90.88 93 GLY A N 1
ATOM 724 C CA . GLY A 1 93 ? 10.399 -6.013 8.144 1.00 90.88 93 GLY A CA 1
ATOM 725 C C . GLY A 1 93 ? 10.439 -6.295 6.643 1.00 90.88 93 GLY A C 1
ATOM 726 O O . GLY A 1 93 ? 11.391 -5.899 5.975 1.00 90.88 93 GLY A O 1
ATOM 727 N N . ALA A 1 94 ? 9.385 -6.896 6.092 1.00 87.94 94 ALA A N 1
ATOM 728 C CA . ALA A 1 94 ? 9.248 -7.202 4.672 1.00 87.94 94 ALA A CA 1
ATOM 729 C C . ALA A 1 94 ? 9.128 -5.942 3.803 1.00 87.94 94 ALA A C 1
ATOM 731 O O . ALA A 1 94 ? 9.734 -5.888 2.730 1.00 87.94 94 ALA A O 1
ATOM 732 N N . ALA A 1 95 ? 8.398 -4.920 4.261 1.00 87.44 95 ALA A N 1
ATOM 733 C CA . ALA A 1 95 ? 8.307 -3.622 3.590 1.00 87.44 95 ALA A CA 1
ATOM 734 C C . ALA A 1 95 ? 9.683 -2.955 3.481 1.00 87.44 95 ALA A C 1
ATOM 736 O O . ALA A 1 95 ? 10.044 -2.474 2.413 1.00 87.44 95 ALA A O 1
ATOM 737 N N . LYS A 1 96 ? 10.503 -3.043 4.535 1.00 84.06 96 LYS A N 1
ATOM 738 C CA . LYS A 1 96 ? 11.895 -2.570 4.502 1.00 84.06 96 LYS A CA 1
ATOM 739 C C . LYS A 1 96 ? 12.845 -3.476 3.712 1.00 84.06 96 LYS A C 1
ATOM 741 O O . LYS A 1 96 ? 13.845 -2.990 3.191 1.00 84.06 96 LYS A O 1
ATOM 746 N N . GLN A 1 97 ? 12.586 -4.785 3.669 1.00 79.50 97 GLN A N 1
ATOM 747 C CA . GLN A 1 97 ? 13.461 -5.784 3.041 1.00 79.50 97 GLN A CA 1
ATOM 748 C C . GLN A 1 97 ? 13.234 -5.972 1.536 1.00 79.50 97 GLN A C 1
ATOM 750 O O . GLN A 1 97 ? 14.107 -6.551 0.899 1.00 79.50 97 GLN A O 1
ATOM 755 N N . LYS A 1 98 ? 12.110 -5.526 0.957 1.00 57.62 98 LYS A N 1
ATOM 756 C CA . LYS A 1 98 ? 11.822 -5.523 -0.497 1.00 57.62 98 LYS A CA 1
ATOM 757 C C . LYS A 1 98 ? 11.857 -4.068 -1.012 1.00 57.62 98 LYS A C 1
ATOM 759 O O . LYS A 1 98 ? 10.866 -3.382 -0.826 1.00 57.62 98 LYS A O 1
ATOM 764 N N . LEU A 1 99 ? 12.927 -3.460 -1.553 1.00 55.72 99 LEU A N 1
ATOM 765 C CA . LEU A 1 99 ? 14.049 -3.843 -2.445 1.00 55.72 99 LEU A CA 1
ATOM 766 C C . LEU A 1 99 ? 13.711 -3.804 -3.971 1.00 55.72 99 LEU A C 1
ATOM 768 O O . LEU A 1 99 ? 12.556 -3.780 -4.395 1.00 55.72 99 LEU A O 1
ATOM 772 N N . PRO A 1 100 ? 14.745 -3.773 -4.823 1.00 51.44 100 PRO A N 1
ATOM 773 C CA . PRO A 1 100 ? 15.043 -2.861 -5.919 1.00 51.44 100 PRO A CA 1
ATOM 774 C C . PRO A 1 100 ? 14.433 -3.349 -7.240 1.00 51.44 100 PRO A C 1
ATOM 776 O O . PRO A 1 100 ? 15.131 -3.456 -8.236 1.00 51.44 100 PRO A O 1
ATOM 779 N N . VAL A 1 101 ? 13.156 -3.737 -7.286 1.00 53.78 101 VAL A N 1
ATOM 780 C CA . VAL A 1 101 ? 12.571 -4.281 -8.535 1.00 53.78 101 VAL A CA 1
ATOM 781 C C . VAL A 1 101 ? 12.495 -3.209 -9.623 1.00 53.78 101 VAL A C 1
ATOM 783 O O . VAL A 1 101 ? 12.770 -3.486 -10.788 1.00 53.78 101 VAL A O 1
ATOM 786 N N . ILE A 1 102 ? 12.199 -1.965 -9.238 1.00 57.69 102 ILE A N 1
ATOM 787 C CA . ILE A 1 102 ? 12.254 -0.821 -10.154 1.00 57.69 102 ILE A CA 1
ATOM 788 C C . ILE A 1 102 ? 13.697 -0.576 -10.603 1.00 57.69 102 ILE A C 1
ATOM 790 O O . ILE A 1 102 ? 13.939 -0.408 -11.791 1.00 57.69 102 ILE A O 1
ATOM 794 N N . GLU A 1 103 ? 14.666 -0.612 -9.689 1.00 57.41 103 GLU A N 1
ATOM 795 C CA . GLU A 1 103 ? 16.086 -0.426 -10.011 1.00 57.41 103 GLU A CA 1
ATOM 796 C C . GLU A 1 103 ? 16.650 -1.577 -10.855 1.00 57.41 103 GLU A C 1
ATOM 798 O O . GLU A 1 103 ? 17.405 -1.327 -11.782 1.00 57.41 103 GLU A O 1
ATOM 803 N N . ALA A 1 104 ? 16.247 -2.824 -10.615 1.00 65.38 104 ALA A N 1
ATOM 804 C CA . ALA A 1 104 ? 16.617 -3.986 -11.416 1.00 65.38 104 ALA A CA 1
ATOM 805 C C . ALA A 1 104 ? 15.973 -3.924 -12.807 1.00 65.38 104 ALA A C 1
ATOM 807 O O . ALA A 1 104 ? 16.634 -4.210 -13.802 1.00 65.38 104 ALA A O 1
ATOM 808 N N . GLY A 1 105 ? 14.711 -3.488 -12.892 1.00 68.50 105 GLY A N 1
ATOM 809 C CA . GLY A 1 105 ? 14.039 -3.196 -14.156 1.00 68.50 105 GLY A CA 1
ATOM 810 C C . GLY A 1 105 ? 14.734 -2.073 -14.928 1.00 68.50 105 GLY A C 1
ATOM 811 O O . GLY A 1 105 ? 15.007 -2.225 -16.116 1.00 68.50 105 GLY A O 1
ATOM 812 N N . LEU A 1 106 ? 15.101 -0.981 -14.252 1.00 73.88 106 LEU A N 1
ATOM 813 C CA . LEU A 1 106 ? 15.872 0.126 -14.822 1.00 73.88 106 LEU A CA 1
ATOM 814 C C . LEU A 1 106 ? 17.261 -0.332 -15.272 1.00 73.88 106 LEU A C 1
ATOM 816 O O . LEU A 1 106 ? 17.659 -0.022 -16.389 1.00 73.88 106 LEU A O 1
ATOM 820 N N . LEU A 1 107 ? 17.981 -1.111 -14.464 1.00 78.56 107 LEU A N 1
ATOM 821 C CA . LEU A 1 107 ? 19.289 -1.669 -14.812 1.00 78.56 107 LEU A CA 1
ATOM 822 C C . LEU A 1 107 ? 19.193 -2.611 -16.013 1.00 78.56 107 LEU A C 1
ATOM 824 O O . LEU A 1 107 ? 20.045 -2.546 -16.894 1.00 78.56 107 LEU A O 1
ATOM 828 N N . ALA A 1 108 ? 18.144 -3.431 -16.101 1.00 80.38 108 ALA A N 1
ATOM 829 C CA . ALA A 1 108 ? 17.893 -4.283 -17.260 1.00 80.38 108 ALA A CA 1
ATOM 830 C C . ALA A 1 108 ? 17.606 -3.455 -18.524 1.00 80.38 108 ALA A C 1
ATOM 832 O O . ALA A 1 108 ? 18.169 -3.738 -19.582 1.00 80.38 108 ALA A O 1
ATOM 833 N N . MET A 1 109 ? 16.797 -2.393 -18.419 1.00 79.19 109 MET A N 1
ATOM 834 C CA . MET A 1 109 ? 16.548 -1.470 -19.533 1.00 79.19 109 MET A CA 1
ATOM 835 C C . MET A 1 109 ? 17.834 -0.761 -19.969 1.00 79.19 109 MET A C 1
ATOM 837 O O . MET A 1 109 ? 18.153 -0.741 -21.158 1.00 79.19 109 MET A O 1
ATOM 841 N N . VAL A 1 110 ? 18.607 -0.229 -19.020 1.00 84.62 110 VAL A N 1
ATOM 842 C CA . VAL A 1 110 ? 19.892 0.435 -19.281 1.00 84.62 110 VAL A CA 1
ATOM 843 C C . VAL A 1 110 ? 20.886 -0.540 -19.913 1.00 84.62 110 VAL A C 1
ATOM 845 O O . VAL A 1 110 ? 21.549 -0.174 -20.879 1.00 84.62 110 VAL A O 1
ATOM 848 N N . ALA A 1 111 ? 20.956 -1.790 -19.449 1.00 84.31 111 ALA A N 1
ATOM 849 C CA . ALA A 1 111 ? 21.818 -2.819 -20.027 1.00 84.31 111 ALA A CA 1
ATOM 850 C C . ALA A 1 111 ? 21.406 -3.181 -21.462 1.00 84.31 111 ALA A C 1
ATOM 852 O O . ALA A 1 111 ? 22.262 -3.238 -22.343 1.00 84.31 111 ALA A O 1
ATOM 853 N N . MET A 1 112 ? 20.107 -3.361 -21.726 1.00 83.12 112 MET A N 1
ATOM 854 C CA . MET A 1 112 ? 19.590 -3.622 -23.076 1.00 83.12 112 MET A CA 1
ATOM 855 C C . MET A 1 112 ? 19.906 -2.476 -24.042 1.00 83.12 112 MET A C 1
ATOM 857 O O . MET A 1 112 ? 20.393 -2.718 -25.148 1.00 83.12 112 MET A O 1
ATOM 861 N N . TYR A 1 113 ? 19.667 -1.227 -23.632 1.00 83.69 113 TYR A N 1
ATOM 862 C CA . TYR A 1 113 ? 19.998 -0.058 -24.449 1.00 83.69 113 TYR A CA 1
ATOM 863 C C . TYR A 1 113 ? 21.510 0.125 -24.611 1.00 83.69 113 TYR A C 1
ATOM 865 O O . TYR A 1 113 ? 21.968 0.457 -25.703 1.00 83.69 113 TYR A O 1
ATOM 873 N N . GLY A 1 114 ? 22.296 -0.147 -23.568 1.00 83.06 114 GLY A N 1
ATOM 874 C CA . GLY A 1 114 ? 23.756 -0.130 -23.622 1.00 83.06 114 GLY A CA 1
ATOM 875 C C . GLY A 1 114 ? 24.301 -1.134 -24.636 1.00 83.06 114 GLY A C 1
ATOM 876 O O . GLY A 1 114 ? 25.083 -0.763 -25.509 1.00 83.06 114 GLY A O 1
ATOM 877 N N . MET A 1 115 ? 23.831 -2.384 -24.592 1.00 83.50 115 MET A N 1
ATOM 878 C CA . MET A 1 115 ? 24.205 -3.409 -25.573 1.00 83.50 115 MET A CA 1
ATOM 879 C C . MET A 1 115 ? 23.774 -3.025 -26.990 1.00 83.50 115 MET A C 1
ATOM 881 O O . MET A 1 115 ? 24.572 -3.149 -27.917 1.00 83.50 115 MET A O 1
ATOM 885 N N . TYR A 1 116 ? 22.555 -2.506 -27.165 1.00 80.00 116 TYR A N 1
ATOM 886 C CA . TYR A 1 116 ? 22.087 -2.014 -28.461 1.00 80.00 116 TYR A CA 1
ATOM 887 C C . TYR A 1 116 ? 23.014 -0.929 -29.025 1.00 80.00 116 TYR A C 1
ATOM 889 O O . TYR A 1 116 ? 23.425 -1.009 -30.182 1.00 80.00 116 TYR A O 1
ATOM 897 N N . LEU A 1 117 ? 23.400 0.063 -28.222 1.00 82.12 117 LEU A N 1
ATOM 898 C CA . LEU A 1 117 ? 24.297 1.131 -28.669 1.00 82.12 117 LEU A CA 1
ATOM 899 C C . LEU A 1 117 ? 25.691 0.607 -29.033 1.00 82.12 117 LEU A C 1
ATOM 901 O O . LEU A 1 117 ? 26.249 1.043 -30.039 1.00 82.12 117 LEU A O 1
ATOM 905 N N . VAL A 1 118 ? 26.229 -0.345 -28.264 1.00 84.56 118 VAL A N 1
ATOM 906 C CA . VAL A 1 118 ? 27.534 -0.970 -28.539 1.00 84.56 118 VAL A CA 1
ATOM 907 C C . VAL A 1 118 ? 27.502 -1.789 -29.832 1.00 84.56 118 VAL A C 1
ATOM 909 O O . VAL A 1 118 ? 28.390 -1.634 -30.665 1.00 84.56 118 VAL A O 1
ATOM 912 N N . VAL A 1 119 ? 26.477 -2.624 -30.034 1.00 80.88 119 VAL A N 1
ATOM 913 C CA . VAL A 1 119 ? 26.369 -3.507 -31.211 1.00 80.88 119 VAL A CA 1
ATOM 914 C C . VAL A 1 119 ? 26.095 -2.716 -32.488 1.00 80.88 119 VAL A C 1
ATOM 916 O O . VAL A 1 119 ? 26.674 -3.001 -33.532 1.00 80.88 119 VAL A O 1
ATOM 919 N N . THR A 1 120 ? 25.227 -1.707 -32.419 1.00 78.81 120 THR A N 1
ATOM 920 C CA . THR A 1 120 ? 24.809 -0.937 -33.603 1.00 78.81 120 THR A CA 1
ATOM 921 C C . THR A 1 120 ? 25.707 0.264 -33.891 1.00 78.81 120 THR A C 1
ATOM 923 O O . THR A 1 120 ? 25.572 0.902 -34.936 1.00 78.81 120 THR A O 1
ATOM 926 N N . GLY A 1 121 ? 26.597 0.632 -32.961 1.00 78.81 121 GLY A N 1
ATOM 927 C CA . GLY A 1 121 ? 27.366 1.877 -33.029 1.00 78.81 121 GLY A CA 1
ATOM 928 C C . GLY A 1 121 ? 26.474 3.120 -33.116 1.00 78.81 121 GLY A C 1
ATOM 929 O O . GLY A 1 121 ? 26.873 4.116 -33.719 1.00 78.81 121 GLY A O 1
ATOM 930 N N . ASN A 1 122 ? 25.245 3.033 -32.588 1.00 76.88 122 ASN A N 1
ATOM 931 C CA . ASN A 1 122 ? 24.183 4.033 -32.720 1.00 76.88 122 ASN A CA 1
ATOM 932 C C . ASN A 1 122 ? 23.771 4.338 -34.180 1.00 76.88 122 ASN A C 1
ATOM 934 O O . ASN A 1 122 ? 23.348 5.449 -34.508 1.00 76.88 122 ASN A O 1
ATOM 938 N N . ARG A 1 123 ? 23.905 3.365 -35.091 1.00 73.75 123 ARG A N 1
ATOM 939 C CA . ARG A 1 123 ? 23.502 3.508 -36.498 1.00 73.75 123 ARG A CA 1
ATOM 940 C C . ARG A 1 123 ? 22.134 2.880 -36.723 1.00 73.75 123 ARG A C 1
ATOM 942 O O . ARG A 1 123 ? 21.920 1.715 -36.424 1.00 73.75 123 ARG A O 1
ATOM 949 N N . LYS A 1 124 ? 21.216 3.645 -37.316 1.00 69.75 124 LYS A N 1
ATOM 950 C CA . LYS A 1 124 ? 19.852 3.184 -37.636 1.00 69.75 124 LYS A CA 1
ATOM 951 C C . LYS A 1 124 ? 19.805 2.234 -38.839 1.00 69.75 124 LYS A C 1
ATOM 953 O O . LYS A 1 124 ? 18.926 1.385 -38.934 1.00 69.75 124 LYS A O 1
ATOM 958 N N . ARG A 1 125 ? 20.742 2.392 -39.773 1.00 76.38 125 ARG A N 1
ATOM 959 C CA . ARG A 1 125 ? 20.809 1.630 -41.021 1.00 76.38 125 ARG A CA 1
ATOM 960 C C . ARG A 1 125 ? 22.255 1.528 -41.478 1.00 76.38 125 ARG A C 1
ATOM 962 O O . ARG A 1 125 ? 22.965 2.533 -41.480 1.00 76.38 125 ARG A O 1
ATOM 969 N N . THR A 1 126 ? 22.664 0.338 -41.893 1.00 77.06 126 THR A N 1
ATOM 970 C CA . THR A 1 126 ? 23.944 0.095 -42.562 1.00 77.06 126 THR A CA 1
ATOM 971 C C . THR A 1 126 ? 23.663 -0.521 -43.925 1.00 77.06 126 THR A C 1
ATOM 973 O O . THR A 1 126 ? 22.975 -1.533 -44.021 1.00 77.06 126 THR A O 1
ATOM 976 N N . THR A 1 127 ? 24.175 0.101 -44.986 1.00 75.31 127 THR A N 1
ATOM 977 C CA . THR A 1 127 ? 24.106 -0.446 -46.346 1.00 75.31 127 THR A CA 1
ATOM 978 C C . THR A 1 127 ? 25.496 -0.925 -46.740 1.00 75.31 127 THR A C 1
ATOM 980 O O . THR A 1 127 ? 26.444 -0.140 -46.747 1.00 75.31 127 THR A O 1
ATOM 983 N N . THR A 1 128 ? 25.627 -2.205 -47.070 1.00 76.88 128 THR A N 1
ATOM 984 C CA . THR A 1 128 ? 26.863 -2.803 -47.577 1.00 76.88 128 THR A CA 1
ATOM 985 C C . THR A 1 128 ? 26.657 -3.199 -49.029 1.00 76.88 128 THR A C 1
ATOM 987 O O . THR A 1 128 ? 25.842 -4.066 -49.338 1.00 76.88 128 THR A O 1
ATOM 990 N N . THR A 1 129 ? 27.396 -2.562 -49.933 1.00 75.38 129 THR A N 1
ATOM 991 C CA . THR A 1 129 ? 27.416 -2.948 -51.346 1.00 75.38 129 THR A CA 1
ATOM 992 C C . THR A 1 129 ? 28.338 -4.148 -51.518 1.00 75.38 129 THR A C 1
ATOM 994 O O . THR A 1 129 ? 29.544 -4.042 -51.286 1.00 75.38 129 THR A O 1
ATOM 997 N N . VAL A 1 130 ? 27.781 -5.285 -51.920 1.00 77.81 130 VAL A N 1
ATOM 998 C CA . VAL A 1 130 ? 28.545 -6.487 -52.256 1.00 77.81 130 VAL A CA 1
ATOM 999 C C . VAL A 1 130 ? 28.754 -6.515 -53.766 1.00 77.81 130 VAL A C 1
ATOM 1001 O O . VAL A 1 130 ? 27.819 -6.340 -54.548 1.00 77.81 130 VAL A O 1
ATOM 1004 N N . TYR A 1 131 ? 30.010 -6.702 -54.165 1.00 73.00 131 TYR A N 1
ATOM 1005 C CA . TYR A 1 131 ? 30.409 -6.851 -55.558 1.00 73.00 131 TYR A CA 1
ATOM 1006 C C . TYR A 1 131 ? 30.629 -8.331 -55.842 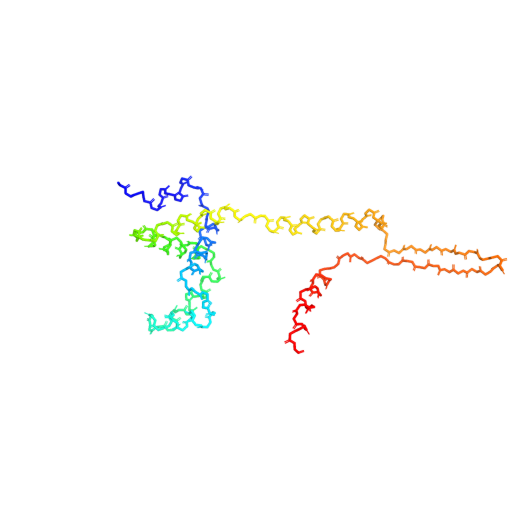1.00 73.00 131 TYR A C 1
ATOM 1008 O O . TYR A 1 131 ? 31.464 -8.971 -55.199 1.00 73.00 131 TYR A O 1
ATOM 1016 N N . HIS A 1 132 ? 29.874 -8.872 -56.789 1.00 76.38 132 HIS A N 1
ATOM 1017 C CA . HIS A 1 132 ? 30.003 -10.262 -57.204 1.00 76.38 132 HIS A CA 1
ATOM 1018 C C . HIS A 1 132 ? 31.010 -10.398 -58.354 1.00 76.38 132 HIS A C 1
ATOM 1020 O O . HIS A 1 132 ? 31.290 -9.446 -59.085 1.00 76.38 132 HIS A O 1
ATOM 1026 N N . ALA A 1 133 ? 31.576 -11.598 -58.512 1.00 74.56 133 ALA A N 1
ATOM 1027 C CA . ALA A 1 133 ? 32.582 -11.889 -59.538 1.00 74.56 133 ALA A CA 1
ATOM 1028 C C . ALA A 1 133 ? 32.049 -11.748 -60.981 1.00 74.56 133 ALA A C 1
ATOM 1030 O O . ALA A 1 133 ? 32.834 -11.622 -61.915 1.00 74.56 133 ALA A O 1
ATOM 1031 N N . ASP A 1 134 ? 30.725 -11.735 -61.153 1.00 73.31 134 ASP A N 1
ATOM 1032 C CA . ASP A 1 134 ? 30.016 -11.495 -62.415 1.00 73.31 134 ASP A CA 1
ATOM 1033 C C . ASP A 1 134 ? 29.825 -9.997 -62.740 1.00 73.31 134 ASP A C 1
ATOM 1035 O O . ASP A 1 134 ? 29.220 -9.647 -63.752 1.00 73.31 134 ASP A O 1
ATOM 1039 N N . GLY A 1 135 ? 30.342 -9.097 -61.896 1.00 70.25 135 GLY A N 1
ATOM 1040 C CA . GLY A 1 135 ? 30.219 -7.648 -62.058 1.00 70.25 135 GLY A CA 1
ATOM 1041 C C . GLY A 1 135 ? 28.886 -7.071 -61.574 1.00 70.25 135 GLY A C 1
ATOM 1042 O O . GLY A 1 135 ? 28.699 -5.852 -61.636 1.00 70.25 135 GLY A O 1
ATOM 1043 N N . THR A 1 136 ? 27.971 -7.899 -61.062 1.00 70.94 136 THR A N 1
ATOM 1044 C CA . THR A 1 136 ? 26.718 -7.420 -60.474 1.00 70.94 136 THR A CA 1
ATOM 1045 C C . THR A 1 136 ? 26.949 -6.809 -59.091 1.00 70.94 136 THR A C 1
ATOM 1047 O O . THR A 1 136 ? 27.827 -7.220 -58.323 1.00 70.94 136 THR A O 1
ATOM 1050 N N . LYS A 1 137 ? 26.154 -5.779 -58.782 1.00 79.44 137 LYS A N 1
ATOM 1051 C CA . LYS A 1 137 ? 26.144 -5.107 -57.480 1.00 79.44 137 LYS A CA 1
ATOM 1052 C C . LYS A 1 137 ? 24.851 -5.450 -56.763 1.00 79.44 137 LYS A C 1
ATOM 1054 O O . LYS A 1 137 ? 23.774 -5.209 -57.306 1.00 79.44 137 LYS A O 1
ATOM 1059 N N . THR A 1 138 ? 24.955 -5.950 -55.541 1.00 73.19 138 THR A N 1
ATOM 1060 C CA . THR A 1 138 ? 23.806 -6.118 -54.648 1.00 73.19 138 THR A CA 1
ATOM 1061 C C . THR A 1 138 ? 24.001 -5.262 -53.406 1.00 73.19 138 THR A C 1
ATOM 1063 O O . THR A 1 138 ? 25.088 -5.181 -52.832 1.00 73.19 138 THR A O 1
ATOM 1066 N N . GLU A 1 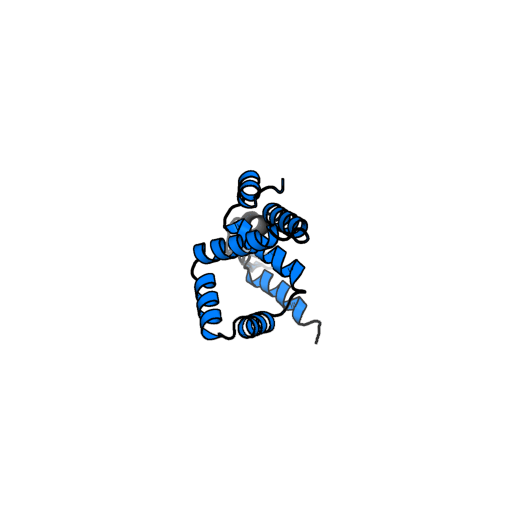139 ? 22.945 -4.565 -53.001 1.00 80.25 139 GLU A N 1
ATOM 1067 C CA . GLU A 1 139 ? 22.942 -3.800 -51.759 1.00 80.25 139 GLU A CA 1
ATOM 1068 C C . GLU A 1 139 ? 22.342 -4.657 -50.651 1.00 80.25 139 GLU A C 1
ATOM 1070 O O . GLU A 1 139 ? 21.165 -5.015 -50.691 1.00 80.25 139 GLU A O 1
ATOM 1075 N N . LYS A 1 140 ? 23.150 -4.980 -49.640 1.00 76.81 140 LYS A N 1
ATOM 1076 C CA . LYS A 1 140 ? 22.661 -5.558 -48.392 1.00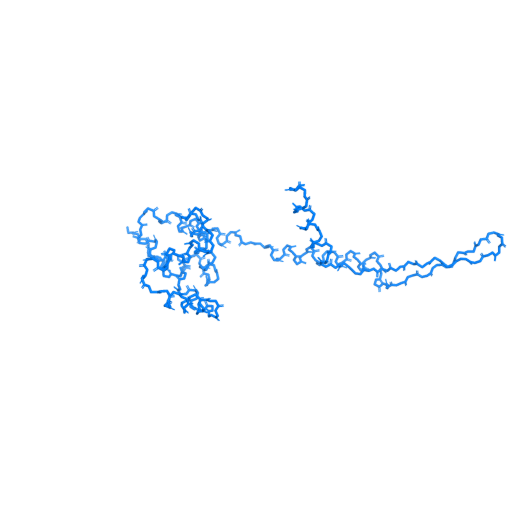 76.81 140 LYS A CA 1
ATOM 1077 C C . LYS A 1 140 ? 22.337 -4.412 -47.443 1.00 76.81 140 LYS A C 1
ATOM 1079 O O . LYS A 1 140 ? 23.231 -3.671 -47.042 1.00 76.81 140 LYS A O 1
ATOM 1084 N N . VAL A 1 141 ? 21.065 -4.253 -47.100 1.00 76.75 141 VAL A N 1
ATOM 1085 C CA . VAL A 1 141 ? 20.612 -3.254 -46.128 1.00 76.75 141 VAL A CA 1
ATOM 1086 C C . VAL A 1 141 ? 20.309 -3.957 -44.812 1.00 76.75 141 VAL A C 1
ATOM 1088 O O . VAL A 1 141 ? 19.459 -4.841 -44.765 1.00 76.75 141 VAL A O 1
ATOM 1091 N N . GLU A 1 142 ? 20.991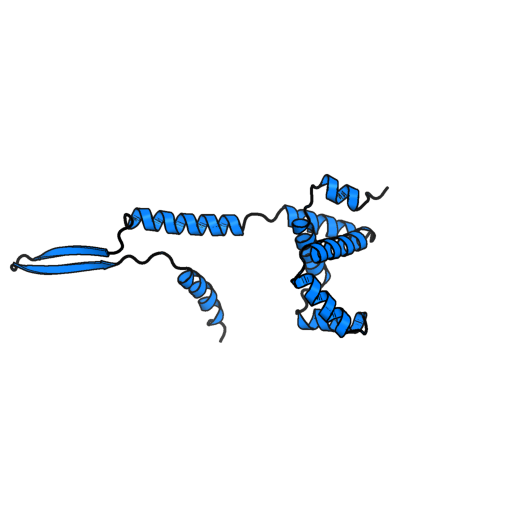 -3.554 -43.747 1.00 76.56 142 GLU A N 1
ATOM 1092 C CA . GLU A 1 142 ? 20.688 -3.952 -42.374 1.00 76.56 142 GLU A CA 1
ATOM 1093 C C . GLU A 1 142 ? 20.100 -2.754 -41.629 1.00 76.56 142 GLU A C 1
ATOM 1095 O O . GLU A 1 142 ? 20.733 -1.700 -41.512 1.00 76.56 142 GLU A O 1
ATOM 1100 N N . GLU A 1 143 ? 18.871 -2.904 -41.143 1.00 79.69 143 GLU A N 1
ATOM 1101 C CA . GLU A 1 143 ? 18.190 -1.907 -40.320 1.00 79.69 143 GLU A CA 1
ATOM 1102 C C . GLU A 1 143 ? 18.178 -2.344 -38.860 1.00 79.69 143 GLU A C 1
ATOM 1104 O O . GLU A 1 143 ? 17.872 -3.493 -38.539 1.00 79.69 143 GLU A O 1
ATOM 1109 N N . TYR A 1 144 ? 18.503 -1.406 -37.974 1.00 76.94 144 TYR A N 1
ATOM 1110 C CA . TYR A 1 144 ? 18.583 -1.646 -36.543 1.00 76.94 144 TYR A CA 1
ATOM 1111 C C . TYR A 1 144 ? 17.391 -1.004 -35.846 1.00 76.94 144 TYR A C 1
ATOM 1113 O O . TYR A 1 144 ? 17.134 0.195 -35.987 1.00 76.94 144 TYR A O 1
ATOM 1121 N N . TYR A 1 145 ? 16.669 -1.817 -35.080 1.00 76.75 145 TYR A N 1
ATOM 1122 C CA . TYR A 1 145 ? 15.495 -1.394 -34.333 1.00 76.75 145 TYR A CA 1
ATOM 1123 C C . TYR A 1 145 ? 15.841 -1.328 -32.846 1.00 76.75 145 TYR A C 1
ATOM 1125 O O . TYR A 1 145 ? 16.402 -2.291 -32.316 1.00 76.75 145 TYR A O 1
ATOM 1133 N N . PRO A 1 146 ? 15.534 -0.214 -32.159 1.00 69.25 146 PRO A N 1
ATOM 1134 C CA . PRO A 1 146 ? 15.815 -0.097 -30.740 1.00 69.25 146 PRO A CA 1
ATOM 1135 C C . PRO A 1 146 ? 15.008 -1.134 -29.947 1.00 69.25 146 PRO A C 1
ATOM 1137 O O . PRO A 1 146 ? 13.897 -1.495 -30.356 1.00 69.25 146 PRO A O 1
ATOM 1140 N N . PRO A 1 147 ? 15.527 -1.590 -28.796 1.00 69.62 147 PRO A N 1
ATOM 1141 C CA . PRO A 1 147 ? 14.768 -2.456 -27.908 1.00 69.62 147 PRO A CA 1
ATOM 1142 C C . PRO A 1 147 ? 13.462 -1.758 -27.505 1.00 69.62 147 PRO A C 1
ATOM 1144 O O . PRO A 1 147 ? 13.479 -0.636 -27.004 1.00 69.62 147 PRO A O 1
ATOM 1147 N N . SER A 1 148 ? 12.322 -2.410 -27.751 1.00 71.31 148 SER A N 1
ATOM 1148 C CA . SER A 1 148 ? 10.995 -1.892 -27.399 1.00 71.31 148 SER A CA 1
ATOM 1149 C C . SER A 1 148 ? 10.353 -2.743 -26.306 1.00 71.31 148 SER A C 1
ATOM 1151 O O . SER A 1 148 ? 10.482 -3.970 -26.303 1.00 71.31 148 SER A O 1
ATOM 1153 N N . LEU A 1 149 ? 9.608 -2.102 -25.399 1.00 62.00 149 LEU A N 1
ATOM 1154 C CA . LEU A 1 149 ? 8.848 -2.795 -24.346 1.00 62.00 149 LEU A CA 1
ATOM 1155 C C . LEU A 1 149 ? 7.765 -3.730 -24.914 1.00 62.00 149 LEU A C 1
ATOM 1157 O O . LEU A 1 149 ? 7.310 -4.638 -24.225 1.00 62.00 149 LEU A O 1
ATOM 1161 N N . SER A 1 150 ? 7.399 -3.559 -26.185 1.00 62.03 150 SER A N 1
ATOM 1162 C CA . SER A 1 150 ? 6.499 -4.441 -26.934 1.00 62.03 150 SER A CA 1
ATOM 1163 C C . SER A 1 150 ? 6.983 -5.898 -26.983 1.00 62.03 150 SER A C 1
ATOM 1165 O O . SER A 1 150 ? 6.169 -6.813 -27.048 1.00 62.03 150 SER A O 1
ATOM 1167 N N . GLY A 1 151 ? 8.299 -6.137 -26.920 1.00 57.66 151 GLY A N 1
ATOM 1168 C CA . GLY A 1 151 ? 8.853 -7.494 -26.827 1.00 57.66 151 GLY A CA 1
ATOM 1169 C C . GLY A 1 151 ? 8.662 -8.129 -25.444 1.00 57.66 151 GLY A C 1
ATOM 1170 O O . GLY A 1 151 ? 8.408 -9.324 -25.343 1.00 57.66 151 GLY A O 1
ATOM 1171 N N . LEU A 1 152 ? 8.705 -7.325 -24.375 1.00 51.50 152 LEU A N 1
ATOM 1172 C CA . LEU A 1 152 ? 8.430 -7.782 -23.008 1.00 51.50 152 LEU A CA 1
ATOM 1173 C C . LEU A 1 152 ? 6.948 -8.119 -22.817 1.00 51.50 152 LEU A C 1
ATOM 1175 O O . LEU A 1 152 ? 6.627 -9.129 -22.198 1.00 51.50 152 LEU A O 1
ATOM 1179 N N . THR A 1 153 ? 6.031 -7.337 -23.394 1.00 53.28 153 THR A N 1
ATOM 1180 C CA . THR A 1 153 ? 4.592 -7.651 -23.330 1.00 53.28 153 THR A CA 1
ATOM 1181 C C . THR A 1 153 ? 4.226 -8.923 -24.100 1.00 53.28 153 THR A C 1
ATOM 1183 O O . THR A 1 153 ? 3.273 -9.598 -23.717 1.00 53.28 153 THR A O 1
ATOM 1186 N N . ALA A 1 154 ? 4.994 -9.303 -25.127 1.00 54.25 154 ALA A N 1
ATOM 1187 C CA . ALA A 1 154 ? 4.819 -10.575 -25.832 1.00 54.25 154 ALA A CA 1
ATOM 1188 C C . ALA A 1 154 ? 5.161 -11.793 -24.953 1.00 54.25 154 ALA A C 1
ATOM 1190 O O . ALA A 1 154 ? 4.441 -12.787 -24.993 1.00 54.25 154 ALA A O 1
ATOM 1191 N N . ILE A 1 155 ? 6.185 -11.690 -24.095 1.00 52.97 155 ILE A N 1
ATOM 1192 C CA . ILE A 1 155 ? 6.552 -12.743 -23.128 1.00 52.97 155 ILE A CA 1
ATOM 1193 C C . ILE A 1 155 ? 5.420 -12.974 -22.113 1.00 52.97 155 ILE A C 1
ATOM 1195 O O . ILE A 1 155 ? 5.107 -14.113 -21.779 1.00 52.97 155 ILE A O 1
ATOM 1199 N N . PHE A 1 156 ? 4.756 -11.905 -21.661 1.00 52.66 156 PHE A N 1
ATOM 1200 C CA . PHE A 1 156 ? 3.610 -12.016 -20.749 1.00 52.66 156 PHE A CA 1
ATOM 1201 C C . PHE A 1 156 ? 2.307 -12.446 -21.440 1.00 52.66 156 PHE A C 1
ATOM 1203 O O . PHE A 1 156 ? 1.425 -12.979 -20.771 1.00 52.66 156 PHE A O 1
ATOM 1210 N N . LYS A 1 157 ? 2.176 -12.247 -22.759 1.00 46.50 157 LYS A N 1
ATOM 1211 C CA . LYS A 1 157 ? 1.040 -12.759 -23.544 1.00 46.50 157 LYS A CA 1
ATOM 1212 C C . LYS A 1 157 ? 1.168 -14.247 -23.870 1.00 46.50 157 LYS A C 1
ATOM 1214 O O . LYS A 1 157 ? 0.175 -14.948 -23.752 1.00 46.50 157 LYS A O 1
ATOM 1219 N N . MET A 1 158 ? 2.370 -14.740 -24.184 1.00 45.59 158 MET A N 1
ATOM 1220 C CA . MET A 1 158 ? 2.584 -16.159 -24.515 1.00 45.59 158 MET A CA 1
ATOM 1221 C C . MET A 1 158 ? 2.153 -17.121 -23.400 1.00 45.59 158 MET A C 1
ATOM 1223 O O . MET A 1 158 ? 1.690 -18.210 -23.695 1.00 45.59 158 MET A O 1
ATOM 1227 N N . ARG A 1 159 ? 2.226 -16.717 -22.125 1.00 43.22 159 ARG A N 1
ATOM 1228 C CA . ARG A 1 159 ? 1.810 -17.575 -21.000 1.00 43.22 159 ARG A CA 1
ATOM 1229 C C . ARG A 1 159 ? 0.288 -17.687 -20.818 1.00 43.22 159 ARG A C 1
ATOM 1231 O O . ARG A 1 159 ? -0.154 -18.487 -20.007 1.00 43.22 159 ARG A O 1
ATOM 1238 N N . ARG A 1 160 ? -0.514 -16.873 -21.512 1.00 46.38 160 ARG A N 1
ATOM 1239 C CA . ARG A 1 160 ? -1.979 -16.863 -21.359 1.00 46.38 160 ARG A CA 1
ATOM 1240 C C . ARG A 1 160 ? -2.705 -17.718 -22.405 1.00 46.38 160 ARG A C 1
ATOM 1242 O O . ARG A 1 160 ? -3.870 -18.025 -22.193 1.00 46.38 160 ARG A O 1
ATOM 1249 N N . ASP A 1 161 ? -2.012 -18.117 -23.470 1.00 50.22 161 ASP A N 1
ATOM 1250 C CA . ASP A 1 161 ? -2.599 -18.842 -24.605 1.00 50.22 161 ASP A CA 1
ATOM 1251 C C . ASP A 1 161 ? -2.302 -20.361 -24.583 1.00 50.22 161 ASP A C 1
ATOM 1253 O O . ASP A 1 161 ? -2.786 -21.079 -25.451 1.00 50.22 161 ASP A O 1
ATOM 1257 N N . ASP A 1 162 ? -1.559 -20.864 -23.586 1.00 50.31 162 ASP A N 1
ATOM 1258 C CA . ASP A 1 162 ? -1.274 -22.305 -23.410 1.00 50.31 162 ASP A CA 1
ATOM 1259 C C . ASP A 1 162 ? -2.286 -23.032 -22.483 1.00 50.31 162 ASP A C 1
ATOM 1261 O O . ASP A 1 162 ? -2.165 -24.238 -22.279 1.00 50.31 162 ASP A O 1
ATOM 1265 N N . ASP A 1 163 ? -3.298 -22.329 -21.951 1.00 50.25 163 ASP A N 1
ATOM 1266 C CA . ASP A 1 163 ? -4.341 -22.874 -21.052 1.00 50.25 163 ASP A CA 1
ATOM 1267 C C . ASP A 1 163 ? -5.758 -22.879 -21.686 1.00 50.25 163 ASP A C 1
ATOM 1269 O O . ASP A 1 163 ? -6.769 -22.775 -20.983 1.00 50.25 163 ASP A O 1
ATOM 1273 N N . SER A 1 164 ? -5.868 -23.006 -23.015 1.00 40.31 164 SER A N 1
ATOM 1274 C CA . SER A 1 164 ? -7.158 -23.166 -23.720 1.00 40.31 164 SER A CA 1
ATOM 1275 C C . SER A 1 164 ? -7.210 -24.386 -24.625 1.00 40.31 164 SER A C 1
ATOM 1277 O O . SER A 1 164 ? -6.298 -24.503 -25.473 1.00 40.31 164 SER A O 1
#

Radius of gyration: 26.76 Å; chains: 1; bounding box: 56×35×91 Å

pLDDT: mean 81.14, std 13.8, range [40.31, 95.38]

Foldseek 3Di:
DQDQPVRVCVVVVADLQLLLQLLVQLCCVVPVDDDPVVVLVVVCVVVVDSPVSVVLVVCCVPDSVSSSVVSSVVLNVLCVPPVSVVSSVVSSVVSVVDDDPVVVVVVVLVVQQVVLCVVCVPDQKDWDWDQDPVRDTDIDIDGRDRDDCVVVVVVVVVVVPVPD

Sequence (164 aa):
MTQKFEDFITEKNVSGHDLAQAARYYLSERCDDPTTTEMREALYTATENPTAVDAGLDLLARDPVALDQASYALLAWAWDQPDEVSRVESAIGAAKQKLPVIEAGLLAMVAMYGMYLVVTGNRKRTTTTVYHADGTKTEKVEEYYPPSLSGLTAIFKMRRDDDS

Organism: NCBI:txid430453

Secondary structure (DSSP, 8-state):
-PPPHHHHHHHTT--HHHHHHHHHHHHHHHHT---HHHHHHHHHHHHS-HHHHHHHHHHHHH-HHHHHHHHHHHHHHHHTSTTTHHHHHHHHHHHHH---HHHHHHHHHHHHHHHHHHHHTT-SEEEEEEEPTTS-EEEEEEE-----HHHHHHHHHHTTSS--